Protein AF-A0A0R3N434-F1 (afdb_monomer_lite)

pLDDT: mean 80.66, std 20.19, range [40.94, 96.94]

Organism: NCBI:txid1300035

Structure (mmCIF, N/CA/C/O backbone):
data_AF-A0A0R3N434-F1
#
_entry.id   AF-A0A0R3N434-F1
#
loop_
_atom_site.group_PDB
_atom_site.id
_atom_site.type_symbol
_atom_site.label_atom_id
_atom_site.label_alt_id
_atom_site.label_comp_id
_atom_site.label_asym_id
_atom_site.label_entity_id
_atom_site.label_seq_id
_atom_site.pdbx_PDB_ins_code
_atom_site.Cartn_x
_atom_site.Cartn_y
_atom_site.Cartn_z
_atom_site.occupancy
_atom_site.B_iso_or_equiv
_atom_site.auth_seq_id
_atom_site.auth_comp_id
_atom_site.auth_asym_id
_atom_site.auth_atom_id
_atom_site.pdbx_PDB_model_num
ATOM 1 N N . MET A 1 1 ? -7.189 -9.387 0.676 1.00 91.81 1 MET A N 1
ATOM 2 C CA . MET A 1 1 ? -5.948 -8.975 1.370 1.00 91.81 1 MET A CA 1
ATOM 3 C C . MET A 1 1 ? -4.761 -9.207 0.445 1.00 91.81 1 MET A C 1
ATOM 5 O O . MET A 1 1 ? -4.698 -10.269 -0.165 1.00 91.81 1 MET A O 1
ATOM 9 N N . LEU A 1 2 ? -3.872 -8.222 0.303 1.00 95.00 2 LEU A N 1
ATOM 10 C CA . LEU A 1 2 ? -2.643 -8.294 -0.495 1.00 95.00 2 LEU A CA 1
ATOM 11 C C . LEU A 1 2 ? -1.442 -8.020 0.409 1.00 95.00 2 LEU A C 1
ATOM 13 O O . LEU A 1 2 ? -1.472 -7.071 1.185 1.00 95.00 2 LEU A O 1
ATOM 17 N N . VAL A 1 3 ? -0.393 -8.828 0.282 1.00 95.69 3 VAL A N 1
ATOM 18 C CA . VAL A 1 3 ? 0.866 -8.655 1.014 1.00 95.69 3 VAL A CA 1
ATOM 19 C C . VAL A 1 3 ? 1.992 -8.531 -0.002 1.00 95.69 3 VAL A C 1
ATOM 21 O O . VAL A 1 3 ? 2.178 -9.420 -0.840 1.00 95.69 3 VAL A O 1
ATOM 24 N N . ALA A 1 4 ? 2.725 -7.425 0.042 1.00 94.19 4 ALA A N 1
ATOM 25 C CA . ALA A 1 4 ? 3.825 -7.163 -0.873 1.00 94.19 4 ALA A CA 1
ATOM 26 C C . ALA A 1 4 ? 4.902 -6.315 -0.197 1.00 94.19 4 ALA A C 1
ATOM 28 O O . ALA A 1 4 ? 4.591 -5.315 0.431 1.00 94.19 4 ALA A O 1
ATOM 29 N N . ASP A 1 5 ? 6.163 -6.696 -0.377 1.00 93.50 5 ASP A N 1
ATOM 30 C CA . ASP A 1 5 ? 7.311 -5.842 -0.089 1.00 93.50 5 ASP A CA 1
ATOM 31 C C . ASP A 1 5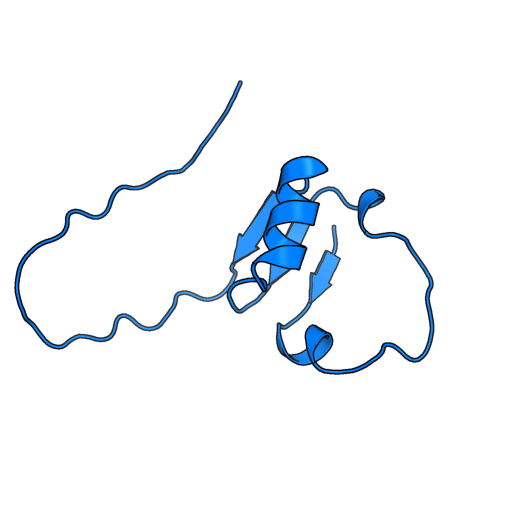 ? 7.349 -4.645 -1.048 1.00 93.50 5 ASP A C 1
ATOM 33 O O . ASP A 1 5 ? 6.926 -4.735 -2.207 1.00 93.50 5 ASP A O 1
ATOM 37 N N . PHE A 1 6 ? 7.868 -3.521 -0.571 1.00 92.94 6 PHE A N 1
ATOM 38 C CA . PHE A 1 6 ? 7.920 -2.256 -1.293 1.00 92.94 6 PHE A CA 1
ATOM 39 C C . PHE A 1 6 ? 8.708 -2.362 -2.604 1.00 92.94 6 PHE A C 1
ATOM 41 O O . PHE A 1 6 ? 8.337 -1.749 -3.608 1.00 92.94 6 PHE A O 1
ATOM 48 N N . GLU A 1 7 ? 9.746 -3.200 -2.648 1.00 91.94 7 GLU A N 1
ATOM 49 C CA . GLU A 1 7 ? 10.556 -3.414 -3.851 1.00 91.94 7 GLU A CA 1
ATOM 50 C C . GLU A 1 7 ? 9.740 -4.002 -5.019 1.00 91.94 7 GLU A C 1
ATOM 52 O O . GLU A 1 7 ? 10.045 -3.729 -6.188 1.00 91.94 7 GLU A O 1
ATOM 57 N N . LYS A 1 8 ? 8.627 -4.709 -4.755 1.00 92.38 8 LYS A N 1
ATOM 58 C CA . LYS A 1 8 ? 7.691 -5.156 -5.808 1.00 92.38 8 LYS A CA 1
ATOM 59 C C . LYS A 1 8 ? 7.033 -4.002 -6.567 1.00 92.38 8 LYS A C 1
ATOM 61 O O . LYS A 1 8 ? 6.593 -4.223 -7.695 1.00 92.38 8 LYS A O 1
ATOM 66 N N . LEU A 1 9 ? 6.985 -2.793 -6.001 1.00 92.12 9 LEU A N 1
ATOM 67 C CA . LEU A 1 9 ? 6.430 -1.602 -6.656 1.00 92.12 9 LEU A CA 1
ATOM 68 C C . LEU A 1 9 ? 7.411 -0.947 -7.642 1.00 92.12 9 LEU A C 1
ATOM 70 O O . LEU A 1 9 ? 6.994 -0.131 -8.463 1.00 92.12 9 LEU A O 1
ATOM 74 N N . ARG A 1 10 ? 8.706 -1.294 -7.590 1.00 91.88 10 ARG A N 1
ATOM 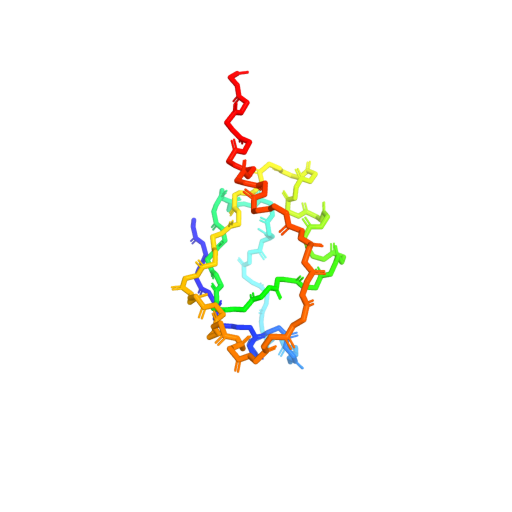75 C CA . ARG A 1 10 ? 9.759 -0.657 -8.407 1.00 91.88 10 ARG A CA 1
ATOM 76 C C . ARG A 1 10 ? 9.905 -1.258 -9.805 1.00 91.88 10 ARG A C 1
ATOM 78 O O . ARG A 1 10 ? 10.670 -0.741 -10.616 1.00 91.88 10 ARG A O 1
ATOM 85 N N . ARG A 1 11 ? 9.183 -2.340 -10.108 1.00 92.06 11 ARG A N 1
ATOM 86 C CA . ARG A 1 11 ? 9.195 -3.000 -11.419 1.00 92.06 11 ARG A CA 1
ATOM 87 C C . ARG A 1 11 ? 7.785 -3.204 -11.948 1.00 92.06 11 ARG A C 1
ATOM 89 O O . ARG A 1 11 ? 6.830 -3.337 -11.190 1.00 92.06 11 ARG A O 1
ATOM 96 N N . SER A 1 12 ? 7.665 -3.307 -13.266 1.00 91.69 12 SER A N 1
ATOM 97 C CA . SER A 1 12 ? 6.403 -3.716 -13.879 1.00 91.69 12 SER A CA 1
ATOM 98 C C . SER A 1 12 ? 6.143 -5.199 -13.614 1.00 91.69 12 SER A C 1
ATOM 100 O O . SER A 1 12 ? 7.023 -6.037 -13.817 1.00 91.69 12 SER A O 1
ATOM 102 N N . ALA A 1 13 ? 4.931 -5.529 -13.166 1.00 90.44 13 ALA A N 1
ATOM 103 C CA . ALA A 1 13 ? 4.500 -6.916 -13.054 1.00 90.44 13 ALA A CA 1
ATOM 104 C C . ALA A 1 13 ? 4.363 -7.533 -14.462 1.00 90.44 13 ALA A C 1
ATOM 106 O O . ALA A 1 13 ? 3.790 -6.891 -15.345 1.00 90.44 13 ALA A O 1
ATOM 107 N N . PRO A 1 14 ? 4.837 -8.772 -14.682 1.00 93.12 14 PRO A N 1
ATOM 108 C CA . PRO A 1 14 ? 4.785 -9.419 -15.996 1.00 93.12 14 PRO A CA 1
ATOM 109 C C . PRO A 1 14 ? 3.355 -9.770 -16.439 1.00 93.12 14 PRO A C 1
ATOM 111 O O . PRO A 1 14 ? 3.106 -9.976 -17.621 1.00 93.12 14 PRO A O 1
ATOM 114 N N . VAL A 1 15 ? 2.409 -9.833 -15.498 1.00 96.00 15 VAL A N 1
ATOM 115 C CA . VAL A 1 15 ? 1.001 -10.157 -15.743 1.00 96.00 15 VAL A CA 1
ATOM 116 C C . VAL A 1 15 ? 0.100 -9.351 -14.805 1.00 96.00 15 VAL A C 1
ATOM 118 O O . VAL A 1 15 ? 0.492 -9.018 -13.685 1.00 96.00 15 VAL A O 1
ATOM 121 N N . ARG A 1 16 ? -1.118 -9.037 -15.260 1.00 92.69 16 ARG A N 1
ATOM 122 C CA . ARG A 1 16 ? -2.157 -8.348 -14.479 1.00 92.69 16 ARG A CA 1
ATOM 123 C C . ARG A 1 16 ? -3.319 -9.309 -14.239 1.00 92.69 16 ARG A C 1
ATOM 125 O O . ARG A 1 16 ? -4.007 -9.672 -15.183 1.00 92.69 16 ARG A O 1
ATOM 132 N N . ILE A 1 17 ? -3.512 -9.716 -12.987 1.00 92.19 17 ILE A N 1
ATOM 133 C CA . ILE A 1 17 ? -4.494 -10.747 -12.598 1.00 92.19 17 ILE A CA 1
ATOM 134 C C . ILE A 1 17 ? -5.646 -10.215 -11.736 1.00 92.19 17 ILE A C 1
ATOM 136 O O . ILE A 1 17 ? -6.631 -10.915 -11.538 1.00 92.19 17 ILE A O 1
ATOM 140 N N . ALA A 1 18 ? -5.528 -8.993 -11.211 1.00 91.62 18 ALA A N 1
ATOM 141 C CA . ALA A 1 18 ? -6.526 -8.373 -10.346 1.00 91.62 18 ALA A CA 1
ATOM 142 C C . ALA A 1 18 ? -6.392 -6.844 -10.358 1.00 91.62 18 ALA A C 1
ATOM 144 O O . ALA A 1 18 ? -5.348 -6.297 -10.729 1.00 91.62 18 ALA A O 1
ATOM 145 N N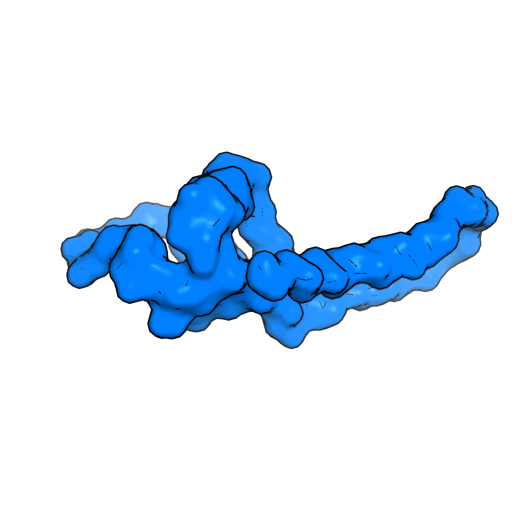 . HIS A 1 19 ? -7.447 -6.162 -9.922 1.00 92.12 19 HIS A N 1
ATOM 146 C CA . HIS A 1 19 ? -7.477 -4.719 -9.722 1.00 92.12 19 HIS A CA 1
ATOM 147 C C . HIS A 1 19 ? -7.349 -4.374 -8.233 1.00 92.12 19 HIS A C 1
ATOM 149 O O . HIS A 1 19 ? -7.926 -5.042 -7.377 1.00 92.12 19 HIS A O 1
ATOM 155 N N . LEU A 1 20 ? -6.641 -3.286 -7.913 1.00 90.31 20 LEU A N 1
ATOM 156 C CA . LEU A 1 20 ? -6.373 -2.876 -6.529 1.00 90.31 20 LEU A CA 1
ATOM 157 C C . LEU A 1 20 ? -7.655 -2.627 -5.713 1.00 90.31 20 LEU A C 1
ATOM 159 O O . LEU A 1 20 ? -7.671 -2.843 -4.514 1.00 90.31 20 LEU A O 1
ATOM 163 N N . SER A 1 21 ? -8.766 -2.239 -6.343 1.00 91.56 21 SER A N 1
ATOM 164 C CA . SER A 1 21 ? -10.044 -2.046 -5.636 1.00 91.56 21 SER A CA 1
ATOM 165 C C . SER A 1 21 ? -10.733 -3.337 -5.185 1.00 91.56 21 SER A C 1
ATOM 167 O O . SER A 1 21 ? -11.779 -3.264 -4.553 1.00 91.56 21 SER A O 1
ATOM 169 N N . GLN A 1 22 ? -10.226 -4.509 -5.576 1.00 93.81 22 GLN A N 1
ATOM 170 C CA . GLN A 1 22 ? -10.802 -5.801 -5.190 1.00 93.81 22 GLN A CA 1
ATOM 171 C C . GLN A 1 22 ? -10.276 -6.285 -3.829 1.00 93.81 22 GLN A C 1
ATOM 173 O O . GLN A 1 22 ? -10.780 -7.272 -3.293 1.00 93.81 22 GLN A O 1
ATOM 178 N N . ILE A 1 23 ? -9.270 -5.608 -3.267 1.00 95.25 23 ILE A N 1
ATOM 179 C CA . ILE A 1 23 ? -8.707 -5.922 -1.954 1.00 95.25 23 ILE A CA 1
ATOM 180 C C . ILE A 1 23 ? -9.176 -4.916 -0.904 1.00 95.25 23 ILE A C 1
ATOM 182 O O . ILE A 1 23 ? -9.418 -3.754 -1.204 1.00 95.25 23 ILE A O 1
ATOM 186 N N . GLN A 1 24 ? -9.271 -5.381 0.337 1.00 96.44 24 GLN A N 1
ATOM 187 C CA . GLN A 1 24 ? -9.681 -4.576 1.490 1.00 96.44 24 GLN A CA 1
ATOM 188 C C . GLN A 1 24 ? -8.474 -4.095 2.303 1.00 96.44 24 GLN A C 1
ATOM 190 O O . GLN A 1 24 ? -8.502 -3.012 2.866 1.00 96.44 24 GLN A O 1
ATOM 195 N N . THR A 1 25 ? -7.396 -4.883 2.315 1.00 96.12 25 THR A N 1
ATOM 196 C CA . THR A 1 25 ? -6.195 -4.627 3.118 1.00 96.12 25 THR A CA 1
ATOM 197 C C . THR A 1 25 ? -4.949 -4.837 2.265 1.00 96.12 25 THR A C 1
ATOM 199 O O . THR A 1 25 ? -4.838 -5.870 1.588 1.00 96.12 25 THR A O 1
ATOM 202 N N . PHE A 1 26 ? -4.025 -3.881 2.317 1.00 96.31 26 PHE A N 1
ATOM 203 C CA . PHE A 1 26 ? -2.697 -3.904 1.714 1.00 96.31 26 PHE A CA 1
ATOM 204 C C . PHE A 1 26 ? -1.646 -3.892 2.826 1.00 96.31 26 PHE A C 1
ATOM 206 O O . PHE A 1 26 ? -1.578 -2.947 3.605 1.00 96.31 26 PHE A O 1
ATOM 213 N N . VAL A 1 27 ? -0.791 -4.907 2.872 1.00 96.12 27 VAL A N 1
ATOM 214 C CA . VAL A 1 27 ? 0.319 -4.989 3.826 1.00 96.12 27 VAL A CA 1
ATOM 215 C C . VAL A 1 27 ? 1.637 -4.763 3.092 1.00 96.12 27 VAL A C 1
ATOM 217 O O . VAL A 1 27 ? 1.890 -5.419 2.079 1.00 96.12 27 VAL A O 1
ATOM 220 N N . THR A 1 28 ? 2.455 -3.848 3.607 1.00 95.81 28 THR A N 1
ATOM 221 C CA . THR A 1 28 ? 3.764 -3.459 3.063 1.00 95.81 28 THR A CA 1
ATOM 222 C C . THR A 1 28 ? 4.810 -3.383 4.162 1.00 95.81 28 THR A C 1
ATOM 224 O O . THR A 1 28 ? 4.481 -3.177 5.325 1.00 95.81 28 THR A O 1
ATOM 227 N N . ASP A 1 29 ? 6.077 -3.540 3.817 1.00 94.94 29 ASP A N 1
ATOM 228 C CA . ASP A 1 29 ? 7.198 -3.383 4.740 1.00 94.94 29 ASP A CA 1
ATOM 229 C C . ASP A 1 29 ? 7.726 -1.936 4.816 1.00 94.94 29 ASP A C 1
ATOM 231 O O . ASP A 1 29 ? 8.286 -1.539 5.835 1.00 94.94 29 ASP A O 1
ATOM 235 N N . ALA A 1 30 ? 7.473 -1.109 3.797 1.00 92.31 30 ALA A N 1
ATOM 236 C CA . ALA A 1 30 ? 7.829 0.313 3.778 1.00 92.31 30 ALA A CA 1
ATOM 237 C C . ALA A 1 30 ? 6.646 1.219 3.373 1.00 92.31 30 ALA A C 1
ATOM 239 O O . ALA A 1 30 ? 5.665 0.723 2.805 1.00 92.31 30 ALA A O 1
ATOM 240 N N . PRO A 1 31 ? 6.714 2.544 3.628 1.00 91.88 31 PRO A N 1
ATOM 241 C CA . PRO A 1 31 ? 5.633 3.474 3.305 1.00 91.88 31 PRO A CA 1
ATOM 242 C C . PRO A 1 31 ? 5.277 3.459 1.815 1.00 91.88 31 PRO A C 1
ATOM 244 O O . PRO A 1 31 ? 6.159 3.484 0.957 1.00 91.88 31 PRO A O 1
ATOM 247 N N . LEU A 1 32 ? 3.979 3.460 1.496 1.00 92.56 32 LEU A N 1
ATOM 248 C CA . LEU A 1 32 ? 3.530 3.514 0.105 1.00 92.56 32 LEU A CA 1
ATOM 249 C C . LEU A 1 32 ? 3.858 4.876 -0.533 1.00 92.56 32 LEU A C 1
ATOM 251 O O . LEU A 1 32 ? 3.770 5.909 0.135 1.00 92.56 32 LEU A O 1
ATOM 255 N N . PRO A 1 33 ? 4.151 4.921 -1.846 1.00 92.75 33 PRO A N 1
ATOM 256 C CA . PRO A 1 33 ? 4.272 6.182 -2.571 1.00 92.75 33 PRO A CA 1
ATOM 257 C C . PRO A 1 33 ? 2.979 7.001 -2.469 1.00 92.75 33 PRO A C 1
ATOM 259 O O . PRO A 1 33 ? 1.886 6.436 -2.534 1.00 92.75 33 PRO A O 1
ATOM 262 N N . ALA A 1 34 ? 3.089 8.331 -2.387 1.00 92.06 34 ALA A N 1
ATOM 263 C CA . ALA A 1 34 ? 1.955 9.221 -2.105 1.00 92.06 34 ALA A CA 1
ATOM 264 C C . ALA A 1 34 ? 0.746 9.005 -3.037 1.00 92.06 34 ALA A C 1
ATOM 266 O O . ALA A 1 34 ? -0.396 8.982 -2.586 1.00 92.06 34 ALA A O 1
ATOM 267 N N . GLY A 1 35 ? 0.985 8.776 -4.333 1.00 94.25 35 GLY A N 1
ATOM 268 C CA . GLY A 1 35 ? -0.090 8.496 -5.290 1.00 94.25 35 GLY A CA 1
ATOM 269 C C . GLY A 1 35 ? -0.831 7.188 -4.999 1.00 94.25 35 GLY A C 1
ATOM 270 O O . GLY A 1 35 ? -2.058 7.148 -5.052 1.00 94.25 35 GLY A O 1
ATOM 271 N N . LEU A 1 36 ? -0.102 6.128 -4.639 1.00 93.19 36 LEU A N 1
ATOM 272 C CA . LEU A 1 36 ? -0.695 4.833 -4.308 1.00 93.19 36 LEU A CA 1
ATOM 273 C C . LEU A 1 36 ? -1.425 4.885 -2.961 1.00 93.19 36 LEU A C 1
ATOM 275 O O . LEU A 1 36 ? -2.526 4.353 -2.852 1.00 93.19 36 LEU A O 1
ATOM 279 N N . ALA A 1 37 ? -0.861 5.589 -1.976 1.00 94.25 37 ALA A N 1
ATOM 280 C CA . ALA A 1 37 ? -1.503 5.828 -0.686 1.00 94.25 37 ALA A CA 1
ATOM 281 C C . ALA A 1 37 ? -2.849 6.561 -0.841 1.00 94.25 37 ALA A C 1
ATOM 283 O O . ALA A 1 37 ? -3.847 6.126 -0.268 1.00 94.25 37 ALA A O 1
ATOM 284 N N . SER A 1 38 ? -2.908 7.603 -1.680 1.00 95.56 38 SER A N 1
ATOM 285 C CA . SER A 1 38 ? -4.152 8.325 -1.992 1.00 95.56 38 SER A CA 1
ATOM 286 C C . SER A 1 38 ? -5.193 7.452 -2.697 1.00 95.56 38 SER A C 1
ATOM 288 O O . SER A 1 38 ? -6.389 7.574 -2.443 1.00 95.56 38 SER A O 1
ATOM 290 N N . ILE A 1 39 ? -4.762 6.540 -3.576 1.00 94.88 39 ILE A N 1
ATOM 291 C CA . ILE A 1 39 ? -5.677 5.582 -4.213 1.00 94.88 39 ILE A CA 1
ATOM 292 C C . ILE A 1 39 ? -6.246 4.613 -3.171 1.00 94.88 39 ILE A C 1
ATOM 294 O O . ILE A 1 39 ? -7.442 4.317 -3.214 1.00 94.88 39 ILE A O 1
ATOM 298 N N . CYS A 1 40 ? -5.411 4.120 -2.252 1.00 94.94 40 CYS A N 1
ATOM 299 C CA . CYS A 1 40 ? -5.849 3.235 -1.177 1.00 94.94 40 CYS A CA 1
ATOM 300 C C . CYS A 1 40 ? -6.864 3.928 -0.262 1.00 94.94 40 CYS A C 1
ATOM 302 O O . CYS A 1 40 ? -7.945 3.381 -0.047 1.00 94.94 40 CYS A O 1
ATOM 304 N N . SER A 1 41 ? -6.578 5.152 0.192 1.00 94.38 41 SER A N 1
ATOM 305 C CA . SER A 1 41 ? -7.477 5.900 1.079 1.00 94.38 41 SER A CA 1
ATOM 306 C C . SER A 1 41 ? -8.815 6.225 0.414 1.00 94.38 41 SER A C 1
ATOM 308 O O . SER A 1 41 ? -9.867 5.963 0.992 1.00 94.38 41 SER A O 1
ATOM 310 N N . HIS A 1 42 ? -8.802 6.693 -0.837 1.00 95.94 42 HIS A N 1
ATOM 311 C CA . HIS A 1 42 ? -10.027 7.000 -1.581 1.00 95.94 42 HIS A CA 1
ATOM 312 C C . HIS A 1 42 ? -10.906 5.761 -1.819 1.00 95.94 42 HIS A C 1
ATOM 314 O O . HIS A 1 42 ? -12.121 5.866 -1.970 1.00 95.94 42 HIS A O 1
ATOM 320 N N . ARG A 1 43 ? -10.302 4.572 -1.891 1.00 94.62 43 ARG A N 1
ATOM 321 C CA . ARG A 1 43 ? -11.018 3.309 -2.118 1.00 94.62 43 ARG A CA 1
ATOM 322 C C . ARG A 1 43 ? -11.365 2.563 -0.826 1.00 94.62 43 ARG A C 1
ATOM 324 O O . ARG A 1 43 ? -11.946 1.487 -0.923 1.00 94.62 43 ARG A O 1
ATOM 331 N N . GLY A 1 44 ? -11.029 3.108 0.347 1.00 95.25 44 GLY A N 1
ATOM 332 C CA . GLY A 1 44 ? -11.269 2.454 1.637 1.00 95.25 44 GLY A CA 1
ATOM 333 C C . GLY A 1 44 ? -10.402 1.213 1.867 1.00 95.25 44 GLY A C 1
ATOM 334 O O . GLY A 1 44 ? -10.820 0.293 2.563 1.00 95.25 44 GLY A O 1
ATOM 335 N N . ILE A 1 45 ? -9.219 1.162 1.251 1.00 96.94 45 ILE A N 1
ATOM 336 C CA . ILE A 1 45 ? -8.256 0.077 1.436 1.00 96.94 45 ILE A CA 1
ATOM 337 C C . ILE A 1 45 ? -7.409 0.404 2.662 1.00 96.94 45 ILE A C 1
ATOM 339 O O . ILE A 1 45 ? -6.727 1.430 2.702 1.00 96.94 45 ILE A O 1
ATOM 343 N N . GLU A 1 46 ? -7.424 -0.490 3.641 1.00 96.25 46 GLU A N 1
ATOM 344 C CA . GLU A 1 46 ? -6.578 -0.406 4.826 1.00 96.25 46 GLU A CA 1
ATOM 345 C C . GLU A 1 46 ? -5.119 -0.686 4.449 1.00 96.25 46 GLU A C 1
ATOM 347 O O . GLU A 1 46 ? -4.818 -1.703 3.824 1.00 96.25 46 GLU A O 1
ATOM 352 N N . VAL A 1 47 ? -4.204 0.206 4.829 1.00 95.44 47 VAL A N 1
ATOM 353 C CA . VAL A 1 47 ? -2.765 0.034 4.595 1.00 95.44 47 VAL A CA 1
ATOM 354 C C . VAL A 1 47 ? -2.078 -0.265 5.920 1.00 95.44 47 VAL A C 1
ATOM 356 O O . VAL A 1 47 ? -2.135 0.543 6.843 1.00 95.44 47 VAL A O 1
ATOM 359 N N . VAL A 1 48 ?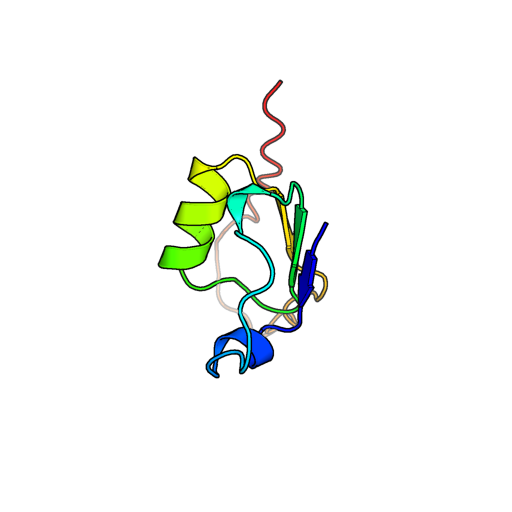 -1.400 -1.408 5.991 1.00 95.25 48 VAL A N 1
ATOM 360 C CA . VAL A 1 48 ? -0.654 -1.861 7.169 1.00 95.25 48 VAL A CA 1
ATOM 361 C C . VAL A 1 48 ? 0.832 -1.864 6.841 1.00 95.25 48 VAL A C 1
ATOM 363 O O . VAL A 1 48 ? 1.263 -2.544 5.908 1.00 95.25 48 VAL A O 1
ATOM 366 N N . GLN A 1 49 ? 1.621 -1.131 7.623 1.00 94.12 49 GLN A N 1
ATOM 367 C CA . GLN A 1 49 ? 3.075 -1.209 7.564 1.00 94.12 49 GLN A CA 1
ATOM 368 C C . GLN A 1 49 ? 3.566 -2.250 8.577 1.00 94.12 49 GLN A C 1
ATOM 370 O O . GLN A 1 49 ? 3.329 -2.112 9.773 1.00 94.12 49 GLN A O 1
ATOM 375 N N . ALA A 1 50 ? 4.208 -3.309 8.091 1.00 91.69 50 ALA A N 1
ATOM 376 C CA . ALA A 1 50 ? 4.600 -4.466 8.891 1.00 91.69 50 ALA A CA 1
ATOM 377 C C . ALA A 1 50 ? 5.971 -4.316 9.567 1.00 91.69 50 ALA A C 1
ATOM 379 O O . ALA A 1 50 ? 6.250 -5.042 10.516 1.00 91.69 50 ALA A O 1
ATOM 380 N N . MET A 1 51 ? 6.823 -3.406 9.084 1.00 86.00 51 MET A N 1
ATOM 381 C CA . MET A 1 51 ? 8.108 -3.109 9.717 1.00 86.00 51 MET A CA 1
ATOM 382 C C . MET A 1 51 ? 8.071 -1.735 10.380 1.00 86.00 51 MET A C 1
ATOM 384 O O . MET A 1 51 ? 7.690 -0.740 9.757 1.00 86.00 51 MET A O 1
ATOM 388 N N . GLU A 1 52 ? 8.508 -1.681 11.636 1.00 70.44 52 GLU A N 1
ATOM 389 C CA . GLU A 1 52 ? 8.838 -0.421 12.289 1.00 70.44 52 GLU A CA 1
ATOM 390 C C . GLU A 1 52 ? 10.037 0.201 11.572 1.00 70.44 52 GLU A C 1
ATOM 392 O O . GLU A 1 52 ? 11.054 -0.452 11.319 1.00 70.44 52 GLU A O 1
ATOM 397 N N . LYS A 1 53 ? 9.921 1.485 11.224 1.00 65.19 53 LYS A N 1
ATOM 398 C CA . LYS A 1 53 ? 11.085 2.269 10.817 1.00 65.19 53 LYS A CA 1
ATOM 399 C C . LYS A 1 53 ? 12.068 2.217 11.993 1.00 65.19 53 LYS A C 1
ATOM 401 O O . LYS A 1 53 ? 11.635 2.559 13.094 1.00 65.19 53 LYS A O 1
ATOM 406 N N . PRO A 1 54 ? 13.343 1.813 11.813 1.00 52.72 54 PRO A N 1
ATOM 407 C CA . PRO A 1 54 ? 14.301 1.924 12.900 1.00 52.72 54 PRO A CA 1
ATOM 408 C C . PRO A 1 54 ? 14.306 3.391 13.320 1.00 52.72 54 PRO A C 1
ATOM 410 O O . PRO A 1 54 ? 14.534 4.275 12.488 1.00 52.72 54 PRO A O 1
ATOM 413 N N . ALA A 1 55 ? 13.939 3.644 14.576 1.00 52.03 55 ALA A N 1
ATOM 414 C CA . ALA A 1 55 ? 14.033 4.962 15.165 1.00 52.03 55 ALA A CA 1
ATOM 415 C C . ALA A 1 55 ? 15.485 5.410 14.985 1.00 52.03 55 ALA A C 1
ATOM 417 O O . ALA A 1 55 ? 16.404 4.795 15.524 1.00 52.03 55 ALA A O 1
ATOM 418 N N . THR A 1 56 ? 15.710 6.419 14.150 1.00 51.41 56 THR A N 1
ATOM 419 C CA . THR A 1 56 ? 16.978 7.138 14.149 1.00 51.41 56 THR A CA 1
ATOM 420 C C . THR A 1 56 ? 17.052 7.866 15.480 1.00 51.41 56 THR A C 1
ATOM 422 O O . THR A 1 56 ? 16.477 8.941 15.625 1.00 51.41 56 THR A O 1
ATOM 425 N N . ASP A 1 57 ? 17.696 7.234 16.455 1.00 58.16 57 ASP A N 1
ATOM 426 C CA . ASP A 1 57 ? 18.206 7.896 17.645 1.00 58.16 57 ASP A CA 1
ATOM 427 C C . ASP A 1 57 ? 19.418 8.730 17.213 1.00 58.16 57 ASP A C 1
ATOM 429 O O . ASP A 1 57 ? 20.419 8.165 16.775 1.00 58.16 57 ASP A O 1
ATOM 433 N N . ILE A 1 58 ? 19.248 10.055 17.182 1.00 56.03 58 ILE A N 1
ATOM 434 C CA . ILE A 1 58 ? 20.180 11.085 17.671 1.00 56.03 58 ILE A CA 1
ATOM 435 C C . ILE A 1 58 ? 19.374 12.404 17.753 1.00 56.03 58 ILE A C 1
ATOM 437 O O . ILE A 1 58 ? 18.785 12.859 16.775 1.00 56.03 58 ILE A O 1
ATOM 441 N N . ASP A 1 59 ? 19.350 12.941 18.968 1.00 56.75 59 ASP A N 1
ATOM 442 C CA . ASP A 1 59 ? 18.732 14.146 19.540 1.00 56.75 59 ASP A CA 1
ATOM 443 C C . ASP A 1 59 ? 18.792 15.458 18.710 1.00 56.75 59 ASP A C 1
ATOM 445 O O . ASP A 1 59 ? 19.874 15.873 18.299 1.00 56.75 59 ASP A O 1
ATOM 449 N N . ASP A 1 60 ? 17.637 16.120 18.506 1.00 44.44 60 ASP A N 1
ATOM 450 C CA . ASP A 1 60 ? 17.400 17.543 18.857 1.00 44.44 60 ASP A CA 1
ATOM 451 C C . ASP A 1 60 ? 15.891 17.908 18.772 1.00 44.44 60 ASP A C 1
ATOM 453 O O . ASP A 1 60 ? 15.283 17.964 17.703 1.00 44.44 60 ASP A O 1
ATOM 457 N N . SER A 1 61 ? 15.303 18.112 19.954 1.00 52.53 61 SER A N 1
ATOM 458 C CA . SER A 1 61 ? 14.138 18.937 20.329 1.00 52.53 61 SER A CA 1
ATOM 459 C C . SER A 1 61 ? 12.884 19.039 19.429 1.00 52.53 61 SER A C 1
ATOM 461 O O . SER A 1 61 ? 12.786 19.874 18.535 1.00 52.53 61 SER A O 1
ATOM 463 N N . GLY A 1 62 ? 11.810 18.369 19.879 1.00 48.50 62 GLY A N 1
ATOM 464 C CA . GLY A 1 62 ? 10.450 18.939 19.889 1.00 48.50 62 GLY A CA 1
ATOM 465 C C . GLY A 1 62 ? 9.485 18.499 18.782 1.00 48.50 62 GLY A C 1
ATOM 466 O O . GLY A 1 62 ? 9.372 19.139 17.742 1.00 48.50 62 GLY A O 1
ATOM 467 N N . GLY A 1 63 ? 8.673 17.479 19.068 1.00 40.94 63 GLY A N 1
ATOM 468 C CA . GLY A 1 63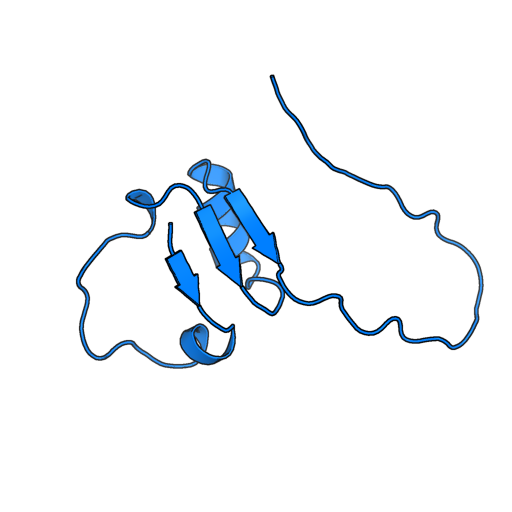 ? 7.482 17.154 18.280 1.00 40.94 63 GLY A CA 1
ATOM 469 C C . GLY A 1 63 ? 6.790 15.902 18.803 1.00 40.94 63 GLY A C 1
ATOM 470 O O . GLY A 1 63 ? 7.243 14.792 18.553 1.00 40.94 63 GLY A O 1
ATOM 471 N N . GLU A 1 64 ? 5.719 16.093 19.570 1.00 49.12 64 GLU A N 1
ATOM 472 C CA . GLU A 1 64 ? 4.900 15.041 20.182 1.00 49.12 64 GLU A CA 1
ATOM 473 C C . GLU A 1 64 ? 4.508 13.923 19.191 1.00 49.12 64 GLU A C 1
ATOM 475 O O . GLU A 1 64 ? 4.113 14.218 18.058 1.00 49.12 64 GLU A O 1
ATOM 480 N N . PRO A 1 65 ? 4.531 12.633 19.586 1.00 48.12 65 PRO A N 1
ATOM 481 C CA . PRO A 1 65 ? 4.013 11.572 18.738 1.00 48.12 65 PRO A CA 1
ATOM 482 C C . PRO A 1 65 ? 2.480 11.606 18.767 1.00 48.12 65 PRO A C 1
ATOM 484 O O . PRO A 1 65 ? 1.834 10.994 19.620 1.00 48.12 65 PRO A O 1
ATOM 487 N N . ALA A 1 66 ? 1.878 12.307 17.807 1.00 47.28 66 ALA A N 1
ATOM 488 C CA . ALA A 1 66 ? 0.448 12.215 17.546 1.00 47.28 66 ALA A CA 1
ATOM 489 C C . ALA A 1 66 ? 0.118 10.836 16.951 1.00 47.28 66 ALA A C 1
ATOM 491 O O . ALA A 1 66 ? 0.049 10.642 15.735 1.00 47.28 66 ALA A O 1
ATOM 492 N N . SER A 1 67 ? -0.093 9.867 17.844 1.00 51.97 67 SER A N 1
ATOM 493 C CA . SER A 1 67 ? -0.816 8.626 17.575 1.00 51.97 67 SER A CA 1
ATOM 494 C C . SER A 1 67 ? -2.112 8.961 16.840 1.00 51.97 67 SER A C 1
ATOM 496 O O . SER A 1 67 ? -3.049 9.499 17.423 1.00 51.97 67 SER A O 1
ATOM 498 N N . THR A 1 68 ? -2.157 8.680 15.540 1.00 44.41 68 THR A N 1
ATOM 499 C CA . THR A 1 68 ? -3.365 8.870 14.736 1.00 44.41 68 THR A CA 1
ATOM 500 C C . THR A 1 68 ? -3.801 7.520 14.193 1.00 44.41 68 THR A C 1
ATOM 502 O O . THR A 1 68 ? -3.743 7.232 13.001 1.00 44.41 68 THR A O 1
ATOM 505 N N . VAL A 1 69 ? -4.252 6.666 15.113 1.00 41.25 69 VAL A N 1
ATOM 506 C CA . VAL A 1 69 ? -5.183 5.588 14.781 1.00 41.25 69 VAL A CA 1
ATOM 507 C C . VAL A 1 69 ? -6.516 6.258 14.452 1.00 41.25 69 VAL A C 1
ATOM 509 O O . VAL A 1 69 ? 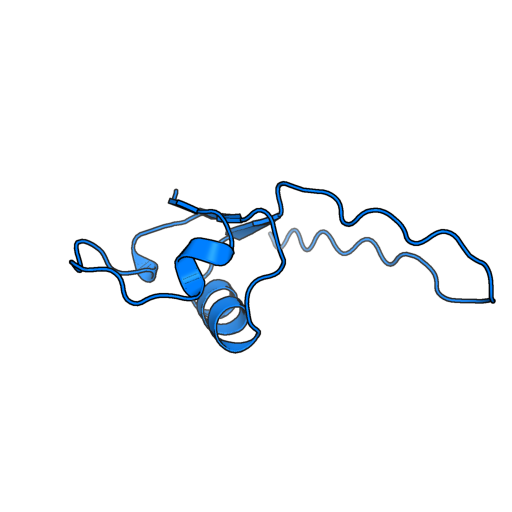-7.327 6.515 15.341 1.00 41.25 69 VAL A O 1
ATOM 512 N N . VAL A 1 70 ? -6.757 6.572 13.178 1.00 44.56 70 VAL A N 1
ATOM 513 C CA . VAL A 1 70 ? -8.095 6.990 12.733 1.00 44.56 70 VAL A CA 1
ATOM 514 C C . VAL A 1 70 ? -8.973 5.745 12.660 1.00 44.56 70 VAL A C 1
ATOM 516 O O . VAL A 1 70 ? -9.075 5.087 11.629 1.00 44.56 70 VAL A O 1
ATOM 519 N N . ARG A 1 71 ? -9.611 5.406 13.782 1.00 47.84 71 ARG A N 1
ATOM 520 C CA . ARG A 1 71 ? -10.823 4.581 13.785 1.00 47.84 71 ARG A CA 1
ATOM 521 C C . ARG A 1 71 ? -12.004 5.506 13.514 1.00 47.84 71 ARG A C 1
ATOM 523 O O . ARG A 1 71 ? -12.446 6.204 14.423 1.00 47.84 71 ARG A O 1
ATOM 530 N N . LEU A 1 72 ? -12.502 5.517 12.280 1.00 42.47 72 LEU A N 1
ATOM 531 C CA . LEU A 1 72 ? -13.790 6.134 11.970 1.00 42.47 72 LEU A CA 1
ATOM 532 C C . LEU A 1 72 ? -14.880 5.054 12.030 1.00 42.47 72 LEU A C 1
ATOM 534 O O . LEU A 1 72 ? -14.722 3.981 11.449 1.00 42.47 72 LEU A O 1
ATOM 538 N N . LYS A 1 73 ? -15.917 5.338 12.820 1.00 47.78 73 LYS A N 1
ATOM 539 C CA . LYS A 1 73 ? -17.110 4.517 13.047 1.00 47.78 73 LYS A CA 1
ATOM 540 C C . LYS A 1 73 ? -18.124 4.707 11.925 1.00 47.78 73 LYS A C 1
ATOM 542 O O . LYS A 1 73 ? -18.180 5.839 11.398 1.00 47.78 73 LYS A O 1
#

Sequence (73 aa):
MLVADFEKLRRSAPVRIAHLSQIQTFVTDAPLPAGLASICSHRGIEVVQAMEKPATDIDDSGGEPASTVVRLK

Secondary structure (DSSP, 8-state):
-EE--GGGGGS--S-----GGG-SEEEESSPPPHHHHHHHHHTT-EEEE-SPPP-------------------

Radius of gyration: 15.21 Å; chains: 1; bounding box: 37×30×36 Å

Foldseek 3Di:
DEEDEPVVVVDDDPDDDDDPLVAQEYEYQDDDDPVVVVVCVVSNRHYHHPHDDPPPDDDDDDDDPPPDPPPDD